Protein AF-A0A261VA67-F1 (afdb_monomer)

Foldseek 3Di:
DDDDDDDLVVQLVVLVVQLVVLVVVLVVLVVVLVVLVVCLVVQLVVVVVVVDDSVRSNVVSVVVSVVSVVVSVVSVVSNVVSVVSNVVSVVDDDPPPPPDDDDD

Mean predicted aligned error: 8.41 Å

pLDDT: mean 88.02, std 17.79, range [37.56, 98.38]

Nearest PDB structures (foldseek):
  2b5u-assembly2_C  TM=8.019E-01  e=6.056E-01  Escherichia coli
  5ew5-assembly4_D  TM=8.032E-01  e=1.249E+00  Escherichia coli
  7nsu-assembly1_D  TM=8.028E-01  e=1.688E+00  Escherichia coli
  1jch-assembly1_A  TM=7.756E-01  e=1.793E+00  Escherichia coli str. K-12 substr. W3110
  8dk2-assembly1_D  TM=7.033E-01  e=2.736E+00  Pseudomonas aeruginosa PA14

Structure (mmCIF, N/CA/C/O backbone):
data_AF-A0A261VA67-F1
#
_entry.id   AF-A0A261VA67-F1
#
loop_
_atom_site.group_PDB
_atom_site.id
_atom_site.type_symbol
_atom_site.label_atom_id
_atom_site.label_alt_id
_atom_site.label_comp_id
_atom_site.label_asym_id
_atom_site.label_entity_id
_atom_site.label_seq_id
_atom_site.pdbx_PDB_ins_code
_atom_site.Cartn_x
_atom_site.Cartn_y
_atom_site.Cartn_z
_atom_site.occupancy
_atom_site.B_iso_or_equiv
_atom_site.auth_seq_id
_atom_site.auth_comp_id
_atom_site.auth_asym_id
_atom_site.auth_atom_id
_atom_site.pdbx_PDB_model_num
ATOM 1 N N . MET A 1 1 ? 4.942 10.288 38.004 1.00 37.56 1 MET A N 1
ATOM 2 C CA . MET A 1 1 ? 4.089 11.057 37.072 1.00 37.56 1 MET A CA 1
ATOM 3 C C . MET A 1 1 ? 2.883 10.194 36.758 1.00 37.56 1 MET A C 1
ATOM 5 O O . MET A 1 1 ? 3.061 9.134 36.179 1.00 37.56 1 MET A O 1
ATOM 9 N N . ASN A 1 2 ? 1.702 10.577 37.241 1.00 44.94 2 ASN A N 1
ATOM 10 C CA . ASN A 1 2 ? 0.473 9.805 37.081 1.00 44.94 2 ASN A CA 1
ATOM 11 C C . ASN A 1 2 ? -0.142 10.191 35.726 1.00 44.94 2 ASN A C 1
ATOM 13 O O . ASN A 1 2 ? -0.713 11.272 35.613 1.00 44.94 2 ASN A O 1
ATOM 17 N N . THR A 1 3 ? 0.046 9.394 34.674 1.00 52.78 3 THR A N 1
ATOM 18 C CA . THR A 1 3 ? -0.688 9.602 33.414 1.00 52.78 3 THR A CA 1
A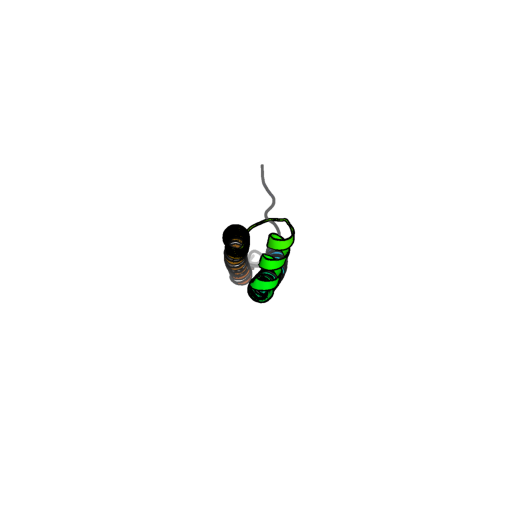TOM 19 C C . THR A 1 3 ? -2.151 9.250 33.663 1.00 52.78 3 THR A C 1
ATOM 21 O O . THR A 1 3 ? -2.420 8.094 33.996 1.00 52.78 3 THR A O 1
ATOM 24 N N . PRO A 1 4 ? -3.099 10.199 33.552 1.00 57.19 4 PRO A N 1
ATOM 25 C CA . PRO A 1 4 ? -4.505 9.877 33.732 1.00 57.19 4 PRO A CA 1
ATOM 26 C C . PRO A 1 4 ? -4.918 8.877 32.649 1.00 57.19 4 PRO A C 1
ATOM 28 O O . PRO A 1 4 ? -4.777 9.144 31.455 1.00 57.19 4 PRO A O 1
ATOM 31 N N . SER A 1 5 ? -5.380 7.701 33.077 1.00 65.56 5 SER A N 1
ATOM 32 C CA . SER A 1 5 ? -5.994 6.716 32.190 1.00 65.56 5 SER A CA 1
ATOM 33 C C . SER A 1 5 ? -7.200 7.358 31.508 1.00 65.56 5 SER A C 1
ATOM 35 O O . SER A 1 5 ? -8.048 7.943 32.181 1.00 65.56 5 SER A O 1
ATOM 37 N N . LEU A 1 6 ? -7.276 7.260 30.179 1.00 71.88 6 LEU A N 1
ATOM 38 C CA . LEU A 1 6 ? -8.423 7.751 29.417 1.00 71.88 6 LEU A CA 1
ATOM 39 C C . LEU A 1 6 ? -9.703 7.018 29.845 1.00 71.88 6 LEU A C 1
ATOM 41 O O . LEU A 1 6 ? -9.642 5.828 30.181 1.00 71.88 6 LEU A O 1
ATOM 45 N N . PRO A 1 7 ? -10.867 7.694 29.811 1.00 78.94 7 PRO A N 1
ATOM 46 C CA . PRO A 1 7 ? -12.125 7.035 30.098 1.00 78.94 7 PRO A CA 1
ATOM 47 C C . PRO A 1 7 ? -12.394 5.947 29.039 1.00 78.94 7 PRO A C 1
ATOM 49 O O . PRO A 1 7 ? -12.057 6.130 27.866 1.00 78.94 7 PRO A O 1
ATOM 52 N N . PRO A 1 8 ? -13.023 4.820 29.399 1.00 80.81 8 PRO A N 1
ATOM 53 C CA . PRO A 1 8 ? -13.135 3.655 28.512 1.00 80.81 8 PRO A CA 1
ATOM 54 C C . PRO A 1 8 ? -13.860 3.919 27.184 1.00 80.81 8 PRO A C 1
ATOM 56 O O . PRO A 1 8 ? -13.458 3.391 26.147 1.00 80.81 8 PRO A O 1
ATOM 59 N N . ALA A 1 9 ? -14.856 4.812 27.183 1.00 85.31 9 ALA A N 1
ATOM 60 C CA . ALA A 1 9 ? -15.520 5.272 25.962 1.00 85.31 9 ALA A CA 1
ATOM 61 C C . ALA A 1 9 ? -14.568 6.029 25.014 1.00 85.31 9 ALA A C 1
ATOM 63 O O . ALA A 1 9 ? -14.640 5.864 23.795 1.00 85.31 9 ALA A O 1
ATOM 64 N N . GLU A 1 10 ? -13.643 6.822 25.562 1.00 88.00 10 GLU A N 1
ATOM 65 C CA . GLU A 1 10 ? -12.645 7.549 24.775 1.00 88.00 10 GLU A CA 1
ATOM 66 C C . GLU A 1 10 ? -11.608 6.599 24.179 1.00 88.00 10 GLU A C 1
ATOM 68 O O . GLU A 1 10 ? -11.287 6.701 22.996 1.00 88.00 10 GLU A O 1
ATOM 73 N N . THR A 1 11 ? -11.143 5.626 24.962 1.00 89.06 11 THR A N 1
ATOM 74 C CA . THR A 1 11 ? -10.222 4.581 24.496 1.00 89.06 11 THR A CA 1
ATOM 75 C C . THR A 1 11 ? -10.829 3.772 23.348 1.00 89.06 11 THR A C 1
ATOM 77 O O . THR A 1 11 ? -10.172 3.555 22.327 1.00 89.06 11 THR A O 1
ATOM 80 N N . LEU A 1 12 ? -12.102 3.377 23.466 1.00 91.75 12 LEU A N 1
ATOM 81 C CA . LEU A 1 12 ? -12.813 2.664 22.404 1.00 91.75 12 LEU A CA 1
ATOM 82 C C . LEU A 1 12 ? -12.949 3.516 21.134 1.00 91.75 12 LEU A C 1
ATOM 84 O O . LEU A 1 12 ? -12.692 3.024 20.033 1.00 91.75 12 LEU A O 1
ATOM 88 N N . ARG A 1 13 ? -13.308 4.798 21.276 1.00 92.75 13 ARG A N 1
ATOM 89 C CA . ARG A 1 13 ? -13.415 5.734 20.148 1.00 92.75 13 ARG A CA 1
ATOM 90 C C . ARG A 1 13 ? -12.077 5.909 19.431 1.00 92.75 13 ARG A C 1
ATOM 92 O O . ARG A 1 13 ? -12.016 5.782 18.212 1.00 92.75 13 ARG A O 1
ATOM 99 N N . GLN A 1 14 ? -10.989 6.105 20.174 1.00 94.06 14 GLN A N 1
ATOM 100 C CA . GLN A 1 14 ? -9.647 6.227 19.598 1.00 94.06 14 GLN A CA 1
ATOM 101 C C . GLN A 1 14 ? -9.200 4.948 18.878 1.00 94.06 14 GLN A C 1
ATOM 103 O O . GLN A 1 14 ? -8.595 5.025 17.803 1.00 94.06 14 GLN A O 1
ATOM 108 N N . ALA A 1 15 ? -9.521 3.772 19.429 1.00 93.38 15 ALA A N 1
ATOM 109 C CA . ALA A 1 15 ? -9.255 2.491 18.781 1.00 93.38 15 ALA A CA 1
ATOM 110 C C . ALA A 1 15 ? -10.054 2.334 17.474 1.00 93.38 15 ALA A C 1
ATOM 112 O O . ALA A 1 15 ? -9.485 1.929 16.457 1.00 93.38 15 ALA A O 1
ATOM 113 N N . ALA A 1 16 ? -11.337 2.715 17.470 1.00 95.81 16 ALA A N 1
ATOM 114 C CA . ALA A 1 16 ? -12.191 2.699 16.282 1.00 95.81 16 ALA A CA 1
ATOM 115 C C . ALA A 1 16 ? -11.657 3.631 15.183 1.00 95.81 16 ALA A C 1
ATOM 117 O O . ALA A 1 16 ? -11.506 3.224 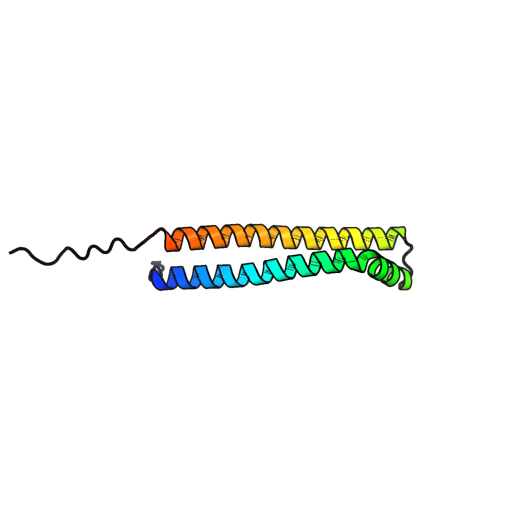14.029 1.00 95.81 16 ALA A O 1
ATOM 118 N N . ASP A 1 17 ? -11.295 4.859 15.555 1.00 97.25 17 ASP A N 1
ATOM 119 C CA . ASP A 1 17 ? -10.749 5.859 14.641 1.00 97.25 17 ASP A CA 1
ATOM 120 C C . ASP A 1 17 ? -9.421 5.406 14.031 1.00 97.25 17 ASP A C 1
ATOM 122 O O . ASP A 1 17 ? -9.179 5.574 12.830 1.00 97.25 17 ASP A O 1
ATOM 126 N N . ARG A 1 18 ? -8.545 4.806 14.848 1.00 95.94 18 ARG A N 1
ATOM 127 C CA . ARG A 1 18 ? -7.289 4.227 14.367 1.00 95.94 18 ARG A CA 1
ATOM 128 C C . ARG A 1 18 ? -7.561 3.105 13.373 1.00 95.94 18 ARG A C 1
ATOM 130 O O . ARG A 1 18 ? -6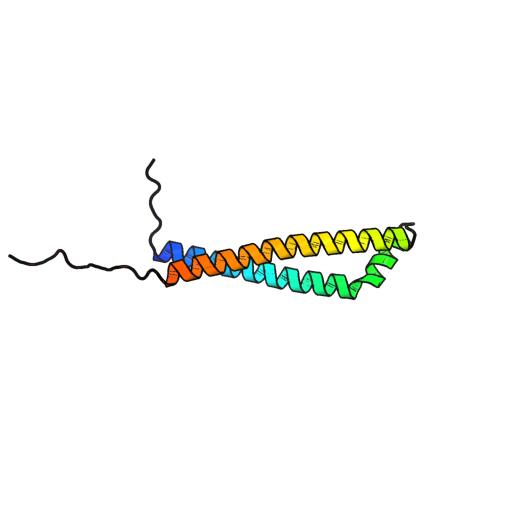.994 3.129 12.283 1.00 95.94 18 ARG A O 1
ATOM 137 N N . LEU A 1 19 ? -8.441 2.168 13.715 1.00 97.81 19 LEU A N 1
ATOM 138 C CA . LEU A 1 19 ? -8.810 1.064 12.837 1.00 97.81 19 LEU A CA 1
ATOM 139 C C . LEU A 1 19 ? -9.368 1.570 11.497 1.00 97.81 19 LEU A C 1
ATOM 141 O O . LEU A 1 19 ? -8.945 1.105 10.441 1.00 97.81 19 LEU A O 1
ATOM 145 N N . ALA A 1 20 ? -10.254 2.567 11.518 1.00 98.06 20 ALA A N 1
ATOM 146 C CA . ALA A 1 20 ? -10.824 3.162 10.311 1.00 98.06 20 ALA A CA 1
ATOM 147 C C . ALA A 1 20 ? -9.779 3.881 9.438 1.00 98.06 20 ALA A C 1
ATOM 149 O O . ALA A 1 20 ? -9.861 3.841 8.208 1.00 98.06 20 ALA A O 1
ATOM 150 N N . ARG A 1 21 ? -8.787 4.551 10.040 1.00 98.25 21 ARG A N 1
ATOM 151 C CA . ARG A 1 21 ? -7.667 5.151 9.292 1.00 98.25 21 ARG A CA 1
ATOM 152 C C . ARG A 1 21 ? -6.811 4.082 8.620 1.00 98.25 21 ARG A C 1
ATOM 154 O O . ARG A 1 21 ? -6.604 4.158 7.414 1.00 98.25 21 ARG A O 1
ATOM 161 N N . VAL A 1 2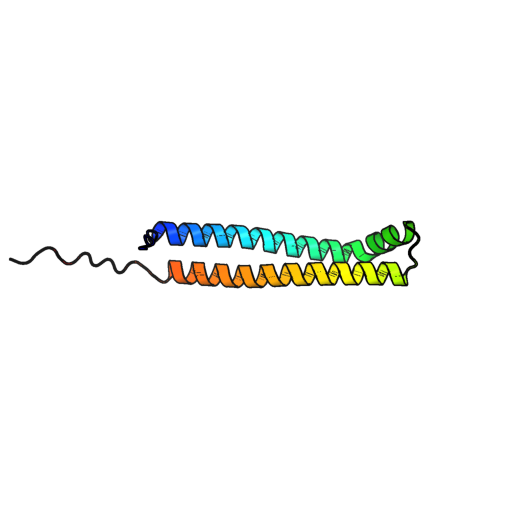2 ? -6.371 3.076 9.373 1.00 97.81 22 VAL A N 1
ATOM 162 C CA . VAL A 1 22 ? -5.471 2.036 8.853 1.00 97.81 22 VAL A CA 1
ATOM 163 C C . VAL A 1 22 ? -6.157 1.188 7.776 1.00 97.81 22 VAL A C 1
ATOM 165 O O . VAL A 1 22 ? -5.529 0.880 6.768 1.00 97.81 22 VAL A O 1
ATOM 168 N N . ARG A 1 23 ? -7.460 0.892 7.912 1.00 98.31 23 ARG A N 1
ATOM 169 C CA . ARG A 1 23 ? -8.257 0.226 6.861 1.00 98.31 23 ARG A CA 1
ATOM 170 C C . ARG A 1 23 ? -8.229 0.985 5.536 1.00 98.31 23 ARG A C 1
ATOM 172 O O . ARG A 1 23 ? -7.930 0.394 4.505 1.00 98.31 23 ARG A O 1
ATOM 179 N N . ARG A 1 24 ? -8.471 2.300 5.566 1.00 98.25 24 ARG A N 1
ATOM 180 C CA . ARG A 1 24 ? -8.425 3.139 4.357 1.00 98.25 24 ARG A CA 1
ATOM 181 C C . ARG A 1 24 ? -7.037 3.142 3.719 1.00 98.25 24 ARG A C 1
ATOM 183 O O . ARG A 1 24 ? -6.933 3.009 2.503 1.00 98.25 24 ARG A O 1
ATOM 190 N N . THR A 1 25 ? -5.983 3.249 4.529 1.00 97.56 25 THR A N 1
ATOM 191 C CA . THR A 1 25 ? -4.597 3.175 4.042 1.00 97.56 25 THR A CA 1
ATOM 192 C C . THR A 1 25 ? -4.298 1.821 3.398 1.00 97.56 25 THR A C 1
ATOM 194 O O . THR A 1 25 ? -3.702 1.777 2.326 1.00 97.56 25 THR A O 1
ATOM 197 N N . HIS A 1 26 ? -4.749 0.723 4.009 1.00 98.31 26 HIS A N 1
ATOM 198 C CA . HIS A 1 26 ? -4.597 -0.628 3.467 1.00 98.31 26 HIS A CA 1
ATOM 199 C C . HIS A 1 26 ? -5.302 -0.775 2.110 1.00 98.31 26 HIS A C 1
ATOM 201 O O . HIS A 1 26 ? -4.684 -1.151 1.121 1.00 98.31 26 HIS A O 1
ATOM 207 N N . GLU A 1 27 ? -6.579 -0.395 2.018 1.00 98.00 27 GLU A N 1
ATOM 208 C CA . GLU A 1 27 ? -7.344 -0.435 0.763 1.00 98.00 27 GLU A CA 1
ATOM 209 C C . GLU A 1 27 ? -6.734 0.431 -0.347 1.00 98.00 27 GLU A C 1
ATOM 211 O O . GLU A 1 27 ? -6.856 0.117 -1.534 1.00 98.00 27 GLU A O 1
ATOM 216 N N . GLN A 1 28 ? -6.124 1.562 0.012 1.00 97.44 28 GLN A N 1
ATOM 217 C CA . GLN A 1 28 ? -5.405 2.401 -0.939 1.00 97.44 28 GLN A CA 1
ATOM 218 C C . GLN A 1 28 ? -4.110 1.727 -1.410 1.00 97.44 28 GLN A C 1
ATOM 220 O O . GLN A 1 28 ? -3.809 1.774 -2.602 1.00 97.44 28 GLN A O 1
ATOM 225 N N . GLY A 1 29 ? -3.376 1.079 -0.503 1.00 97.25 29 GLY A 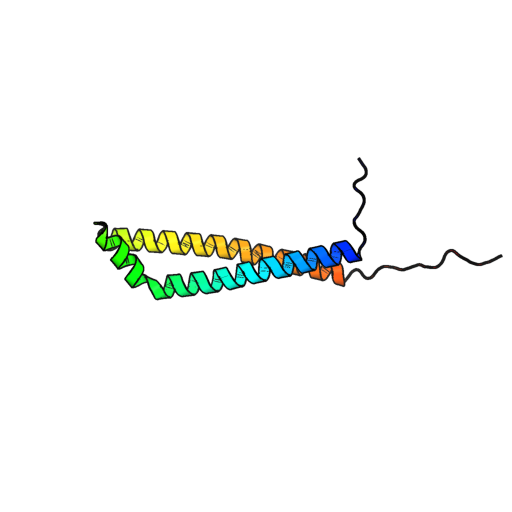N 1
ATOM 226 C CA . GLY A 1 29 ? -2.165 0.322 -0.817 1.00 97.25 29 GLY A CA 1
ATOM 227 C C . GLY A 1 29 ? -2.430 -0.848 -1.766 1.00 97.25 29 GLY A C 1
ATOM 228 O O . GLY A 1 29 ? -1.755 -0.956 -2.787 1.00 97.25 29 GLY A O 1
ATOM 229 N N . GLU A 1 30 ? -3.469 -1.644 -1.502 1.00 97.69 30 GLU A N 1
ATOM 230 C CA . GLU A 1 30 ? -3.903 -2.739 -2.386 1.00 97.69 30 GLU A CA 1
ATOM 231 C C . GLU A 1 30 ? -4.221 -2.241 -3.802 1.00 97.69 30 GLU A C 1
ATOM 233 O O . GLU A 1 30 ? -3.735 -2.783 -4.798 1.00 97.69 30 GLU A O 1
ATOM 238 N N . ARG A 1 31 ? -4.994 -1.152 -3.908 1.00 97.62 31 ARG A N 1
ATOM 239 C CA . ARG A 1 31 ? -5.314 -0.532 -5.204 1.00 97.62 31 ARG A CA 1
ATOM 240 C C . ARG A 1 31 ? -4.064 -0.020 -5.919 1.00 97.62 31 ARG A C 1
ATOM 242 O O . ARG A 1 31 ? -3.939 -0.203 -7.128 1.00 97.62 31 ARG A O 1
ATOM 249 N N . GLY A 1 32 ? -3.141 0.599 -5.185 1.00 96.38 32 GLY A N 1
ATOM 250 C CA . GLY A 1 32 ? -1.869 1.081 -5.721 1.00 96.38 32 GLY A CA 1
ATOM 251 C C . GLY A 1 32 ? -0.994 -0.050 -6.264 1.00 96.38 32 GLY A C 1
ATOM 252 O O . GLY A 1 32 ? -0.479 0.057 -7.376 1.00 96.38 32 GLY A O 1
ATOM 253 N N . LEU A 1 33 ? -0.882 -1.159 -5.530 1.00 97.62 33 LEU A N 1
ATOM 254 C CA . LEU A 1 33 ? -0.146 -2.348 -5.966 1.00 97.62 33 LEU A CA 1
ATOM 255 C C . LEU A 1 33 ? -0.758 -2.976 -7.219 1.00 97.62 33 LEU A C 1
ATOM 257 O O . LEU A 1 33 ? -0.031 -3.287 -8.164 1.00 97.62 33 LEU A O 1
ATOM 261 N N . ALA A 1 34 ? -2.085 -3.113 -7.262 1.00 97.38 34 ALA A N 1
ATOM 262 C CA . ALA A 1 34 ? -2.780 -3.629 -8.436 1.00 97.38 34 ALA A CA 1
ATOM 263 C C . ALA A 1 34 ? -2.516 -2.760 -9.679 1.00 97.38 34 ALA A C 1
ATOM 265 O O . ALA A 1 34 ? -2.178 -3.285 -10.741 1.00 97.38 34 ALA A O 1
ATOM 266 N N . LEU A 1 35 ? -2.592 -1.432 -9.539 1.00 97.00 35 LEU A N 1
ATOM 267 C CA . LEU A 1 35 ? -2.285 -0.489 -10.619 1.00 97.00 35 LEU A CA 1
ATOM 268 C C . LEU A 1 35 ? -0.814 -0.547 -11.051 1.00 97.00 35 LEU A C 1
ATOM 270 O O . LEU A 1 35 ? -0.523 -0.510 -12.248 1.00 97.00 35 LEU A O 1
ATOM 274 N N . LEU A 1 36 ? 0.125 -0.668 -10.111 1.00 96.19 36 LEU A N 1
ATOM 275 C CA . LEU A 1 36 ? 1.547 -0.801 -10.432 1.00 96.19 36 LEU A CA 1
ATOM 276 C C . LEU A 1 36 ? 1.811 -2.075 -11.245 1.00 96.19 36 LEU A C 1
ATOM 278 O O . LEU A 1 36 ? 2.528 -2.041 -12.242 1.00 96.19 36 LEU A O 1
ATOM 282 N N . MET A 1 37 ? 1.181 -3.189 -10.867 1.00 96.12 37 MET A N 1
ATOM 283 C CA . MET A 1 37 ? 1.300 -4.446 -11.606 1.00 96.12 37 MET A CA 1
ATOM 284 C C . MET A 1 37 ? 0.712 -4.342 -13.017 1.00 96.12 37 MET A C 1
ATOM 286 O O . MET A 1 37 ? 1.339 -4.796 -13.973 1.00 96.12 37 MET A O 1
ATOM 290 N N . GLN A 1 38 ? -0.453 -3.708 -13.166 1.00 97.56 38 GLN A N 1
ATOM 291 C CA . GLN A 1 38 ? -1.086 -3.492 -14.473 1.00 97.56 38 GLN A CA 1
ATOM 292 C C . GLN A 1 38 ? -0.285 -2.535 -15.370 1.00 97.56 38 GLN A C 1
ATOM 294 O O . GLN A 1 38 ? -0.287 -2.681 -16.589 1.00 97.56 38 GLN A O 1
ATOM 299 N N . SER A 1 39 ? 0.429 -1.574 -14.781 1.00 96.31 39 SER A N 1
ATOM 300 C CA . SER A 1 39 ? 1.203 -0.562 -15.512 1.00 96.31 39 SER A CA 1
ATOM 301 C C . SER A 1 39 ? 2.641 -0.976 -15.836 1.00 96.31 39 SER A C 1
ATOM 303 O O . SER A 1 39 ? 3.386 -0.162 -16.382 1.00 96.31 39 SER A O 1
ATOM 305 N N . ARG A 1 40 ? 3.035 -2.231 -15.568 1.00 97.62 40 ARG A N 1
ATOM 306 C CA . ARG A 1 40 ? 4.413 -2.730 -15.733 1.00 97.62 40 ARG A CA 1
ATOM 307 C C . ARG A 1 40 ? 5.075 -2.309 -17.043 1.00 97.62 40 ARG A C 1
ATOM 309 O O . ARG A 1 40 ? 6.145 -1.706 -17.024 1.00 97.62 40 ARG A O 1
ATOM 316 N N . GLU A 1 41 ? 4.451 -2.608 -18.179 1.00 97.44 41 GLU A N 1
ATOM 317 C CA . GLU A 1 41 ? 5.038 -2.309 -19.492 1.00 97.44 41 GLU A CA 1
ATOM 318 C C . GLU A 1 41 ? 5.132 -0.801 -19.752 1.00 97.44 41 GLU A C 1
ATOM 320 O O . GLU A 1 41 ? 6.147 -0.317 -20.251 1.00 97.44 41 GLU A O 1
ATOM 325 N N . ALA A 1 42 ? 4.111 -0.032 -19.362 1.00 97.56 42 ALA A N 1
ATOM 326 C CA . ALA A 1 42 ? 4.124 1.423 -19.502 1.00 97.56 42 ALA A CA 1
ATOM 327 C C . ALA A 1 42 ? 5.226 2.065 -18.642 1.00 97.56 42 ALA A C 1
ATOM 329 O O . ALA A 1 42 ? 5.937 2.955 -19.108 1.00 97.56 42 ALA A O 1
ATOM 330 N N . PHE A 1 43 ? 5.416 1.575 -17.416 1.00 96.88 43 PHE A N 1
ATOM 331 C CA . PHE A 1 43 ? 6.468 2.027 -16.511 1.00 96.88 43 PHE A CA 1
ATOM 332 C C . PHE A 1 43 ? 7.863 1.701 -17.056 1.00 96.88 43 PHE A C 1
ATOM 334 O O . PHE A 1 43 ? 8.724 2.578 -17.122 1.00 96.88 43 PHE A O 1
ATOM 341 N N . ILE A 1 44 ? 8.085 0.458 -17.499 1.00 97.75 44 ILE A N 1
ATOM 342 C CA . ILE A 1 44 ? 9.361 0.037 -18.094 1.00 97.75 44 ILE A CA 1
ATOM 343 C C . ILE A 1 44 ? 9.664 0.866 -19.347 1.00 97.75 44 ILE A C 1
ATOM 345 O O . ILE A 1 44 ? 10.784 1.345 -19.504 1.00 97.75 44 ILE A O 1
ATOM 349 N N . ASN A 1 45 ? 8.681 1.097 -20.219 1.00 97.62 45 ASN A N 1
ATOM 350 C CA . ASN A 1 45 ? 8.874 1.923 -21.412 1.00 97.62 45 ASN A CA 1
ATOM 351 C C . ASN A 1 45 ? 9.155 3.393 -21.071 1.00 97.62 45 ASN A C 1
ATOM 353 O O . ASN A 1 45 ? 10.025 3.998 -21.691 1.00 97.62 45 ASN A O 1
ATOM 357 N N . SER A 1 46 ? 8.495 3.947 -20.050 1.00 97.25 46 SER A N 1
ATOM 358 C CA . SER A 1 46 ? 8.798 5.287 -19.533 1.00 97.25 46 SER A CA 1
ATOM 359 C C . SER A 1 46 ? 10.261 5.405 -19.090 1.00 97.25 46 SER A C 1
ATOM 361 O O . SER A 1 46 ? 10.959 6.328 -19.504 1.00 97.25 46 SER A O 1
ATOM 363 N N . LEU A 1 47 ? 10.769 4.421 -18.340 1.00 97.62 47 LEU A N 1
ATOM 364 C CA . LEU A 1 47 ? 12.178 4.371 -17.938 1.00 97.62 47 LEU A CA 1
ATOM 365 C C . LEU A 1 47 ? 13.129 4.231 -19.130 1.00 97.62 47 LEU A C 1
ATOM 367 O O . LEU A 1 47 ? 14.189 4.849 -19.164 1.00 97.62 47 LEU A O 1
ATOM 371 N N . ARG A 1 48 ? 12.759 3.447 -20.141 1.00 97.94 48 ARG A N 1
ATOM 372 C CA . ARG A 1 48 ? 13.578 3.314 -21.351 1.00 97.94 48 ARG A CA 1
ATOM 373 C C . ARG A 1 48 ? 13.688 4.623 -22.127 1.00 97.94 48 ARG A C 1
ATOM 375 O O . ARG A 1 48 ? 14.753 4.923 -22.658 1.00 97.94 48 ARG A O 1
ATOM 382 N N . ASN A 1 49 ? 12.639 5.444 -22.121 1.00 96.88 49 ASN A N 1
ATOM 383 C CA . ASN A 1 49 ? 12.667 6.773 -22.737 1.00 96.88 49 ASN A CA 1
ATOM 384 C C . ASN A 1 49 ? 13.642 7.740 -22.040 1.00 96.88 49 ASN A C 1
ATOM 386 O O . ASN A 1 49 ? 13.981 8.769 -22.617 1.00 96.88 49 ASN A O 1
ATOM 390 N N . THR A 1 50 ? 14.136 7.414 -20.839 1.00 96.25 50 THR A N 1
ATOM 391 C CA . THR A 1 50 ? 15.191 8.183 -20.158 1.00 96.25 50 THR A CA 1
ATOM 392 C C . THR A 1 50 ? 16.604 7.678 -20.473 1.00 96.25 50 THR A C 1
ATOM 394 O O . THR A 1 50 ? 17.555 8.104 -19.824 1.00 96.25 50 THR A O 1
ATOM 397 N N . GLY A 1 51 ? 16.757 6.746 -21.421 1.00 95.94 51 GLY A N 1
ATOM 398 C CA . GLY A 1 51 ? 18.050 6.188 -21.829 1.00 95.94 51 GLY A CA 1
ATOM 399 C C . GLY A 1 51 ? 18.474 4.913 -21.093 1.00 95.94 51 GLY A C 1
ATOM 400 O O . GLY A 1 51 ? 19.603 4.466 -21.273 1.00 95.94 51 GLY A O 1
ATOM 401 N N . LEU A 1 52 ? 17.596 4.316 -20.280 1.00 97.00 52 LEU A N 1
ATOM 402 C CA . LEU A 1 52 ? 17.843 3.000 -19.681 1.00 97.00 52 LEU A CA 1
ATOM 403 C C . LEU A 1 52 ? 17.602 1.894 -20.712 1.00 97.00 52 LEU A C 1
ATOM 405 O O . LEU A 1 52 ? 16.640 1.943 -21.484 1.00 97.00 52 LEU A O 1
ATOM 409 N N . ASP A 1 53 ? 18.423 0.848 -20.688 1.00 97.56 53 ASP A N 1
ATOM 410 C CA . ASP A 1 53 ? 18.087 -0.369 -21.421 1.00 97.56 53 ASP A CA 1
ATOM 411 C C . ASP A 1 53 ? 16.918 -1.119 -20.747 1.00 97.56 53 ASP A C 1
ATOM 413 O O . ASP A 1 53 ? 16.482 -0.805 -19.633 1.00 97.56 53 ASP A O 1
ATOM 417 N N . TYR A 1 54 ? 16.372 -2.123 -21.437 1.00 97.31 54 TYR A N 1
ATOM 418 C CA . TYR A 1 54 ? 15.236 -2.886 -20.917 1.00 97.31 54 TYR A CA 1
ATOM 419 C C . TYR A 1 54 ? 15.557 -3.605 -19.598 1.00 97.31 54 TYR A C 1
ATOM 421 O O . TYR A 1 54 ? 14.714 -3.638 -18.702 1.00 97.31 54 TYR A O 1
ATOM 429 N N . ALA A 1 55 ? 16.756 -4.176 -19.457 1.00 98.00 55 ALA A N 1
ATOM 430 C CA . ALA A 1 55 ? 17.134 -4.921 -18.262 1.00 98.00 55 ALA A CA 1
ATOM 431 C C . ALA A 1 55 ? 17.244 -3.989 -17.048 1.00 98.00 55 ALA A C 1
ATOM 433 O O . ALA A 1 55 ? 16.704 -4.297 -15.985 1.00 98.00 55 ALA A O 1
ATOM 434 N N . GLN A 1 56 ? 17.860 -2.821 -17.224 1.00 98.19 56 GLN A N 1
ATOM 435 C CA . GLN A 1 56 ? 17.966 -1.779 -16.207 1.00 98.19 56 GLN A CA 1
ATOM 436 C C . GLN A 1 56 ? 16.592 -1.222 -15.815 1.00 98.19 56 GLN A C 1
ATOM 438 O O . GLN A 1 56 ? 16.297 -1.076 -14.626 1.00 98.19 56 GLN A O 1
ATOM 443 N N . ALA A 1 57 ? 15.731 -0.938 -16.796 1.00 98.38 57 ALA A N 1
ATOM 444 C CA . ALA A 1 57 ? 14.371 -0.465 -16.554 1.00 98.38 57 ALA A CA 1
ATOM 445 C C . ALA A 1 57 ? 13.528 -1.506 -15.800 1.00 98.38 57 ALA A C 1
ATOM 447 O O . ALA A 1 57 ? 12.824 -1.165 -14.848 1.00 98.38 57 ALA A O 1
ATOM 448 N N . ARG A 1 58 ? 13.654 -2.786 -16.171 1.00 98.06 58 ARG A N 1
ATOM 449 C CA . ARG A 1 58 ? 13.001 -3.902 -15.479 1.00 98.06 58 ARG A CA 1
ATOM 450 C C . ARG A 1 58 ? 13.460 -4.011 -14.026 1.00 98.06 58 ARG A C 1
ATOM 452 O O . ARG A 1 58 ? 12.613 -4.067 -13.148 1.00 98.06 58 ARG A O 1
ATOM 459 N N . ILE A 1 59 ? 14.770 -3.964 -13.767 1.00 98.31 59 ILE A N 1
ATOM 460 C CA . ILE A 1 59 ? 15.316 -4.009 -12.398 1.00 98.31 59 ILE A CA 1
ATOM 461 C C . ILE A 1 59 ? 14.735 -2.876 -11.546 1.00 98.31 59 ILE A C 1
ATOM 463 O O . ILE A 1 59 ? 14.324 -3.100 -10.413 1.00 98.31 59 ILE A O 1
ATOM 467 N N . LYS A 1 60 ? 14.651 -1.655 -12.088 1.00 97.62 60 LYS A N 1
ATOM 468 C CA . LYS A 1 60 ? 14.059 -0.519 -11.366 1.00 97.62 60 LYS A CA 1
ATOM 469 C C . LYS A 1 60 ? 12.569 -0.712 -11.080 1.00 97.62 60 LYS A C 1
ATOM 471 O O . LYS A 1 60 ? 12.126 -0.354 -9.991 1.00 97.62 60 LYS A O 1
ATOM 476 N N . PHE A 1 61 ? 11.811 -1.265 -12.027 1.00 98.00 61 PHE A N 1
ATOM 477 C CA . PHE A 1 61 ? 10.413 -1.625 -11.791 1.00 98.00 61 PHE A CA 1
ATOM 478 C C . PHE A 1 61 ? 10.289 -2.674 -10.679 1.00 98.00 61 PHE A C 1
ATOM 480 O O . PHE A 1 61 ? 9.500 -2.483 -9.758 1.00 98.00 61 PHE A O 1
ATOM 487 N N . ASP A 1 62 ? 11.096 -3.735 -10.729 1.00 98.00 62 ASP A N 1
ATOM 488 C CA . ASP A 1 62 ? 11.058 -4.821 -9.747 1.00 98.00 62 ASP A CA 1
ATOM 489 C C . ASP A 1 62 ? 11.400 -4.309 -8.334 1.00 98.00 62 ASP A C 1
ATOM 491 O O . ASP A 1 62 ? 10.672 -4.603 -7.387 1.00 98.00 62 ASP A O 1
ATOM 495 N N . ILE A 1 63 ? 12.422 -3.450 -8.205 1.00 98.06 63 ILE A N 1
ATOM 496 C CA . ILE A 1 63 ? 12.769 -2.771 -6.942 1.00 98.06 63 ILE A CA 1
ATOM 497 C C . ILE A 1 63 ? 11.600 -1.917 -6.437 1.00 98.06 63 ILE A C 1
ATOM 499 O O . ILE A 1 63 ? 11.265 -1.954 -5.255 1.00 98.06 63 ILE A O 1
ATOM 503 N N . CYS A 1 64 ? 10.967 -1.136 -7.317 1.00 97.06 64 CYS A N 1
ATOM 504 C CA . CYS A 1 64 ? 9.824 -0.308 -6.941 1.00 97.06 64 CYS A CA 1
ATOM 505 C C . CYS A 1 64 ? 8.657 -1.171 -6.439 1.00 97.06 64 CYS A C 1
ATOM 507 O O . CYS A 1 64 ? 8.068 -0.875 -5.400 1.00 97.06 64 CYS A O 1
ATOM 509 N N . LEU A 1 65 ? 8.356 -2.266 -7.138 1.00 97.88 65 LEU A N 1
ATOM 510 C CA . LEU A 1 65 ? 7.300 -3.200 -6.763 1.00 97.88 65 LEU A CA 1
ATOM 511 C C . LEU A 1 65 ? 7.574 -3.862 -5.408 1.00 97.88 65 LEU A C 1
ATOM 513 O O . LEU A 1 65 ? 6.664 -3.968 -4.588 1.00 97.88 65 LEU A O 1
ATOM 517 N N . GLU A 1 66 ? 8.811 -4.285 -5.158 1.00 98.19 66 GLU A N 1
ATOM 518 C CA . GLU A 1 66 ? 9.223 -4.852 -3.872 1.00 98.19 66 GLU A CA 1
ATOM 519 C C . GLU A 1 66 ? 9.061 -3.837 -2.734 1.00 98.19 66 GLU A C 1
ATOM 521 O O . GLU A 1 66 ? 8.408 -4.132 -1.735 1.00 98.19 66 GLU A O 1
ATOM 526 N N . GLN A 1 67 ? 9.525 -2.600 -2.924 1.00 97.75 67 GLN A N 1
ATOM 527 C CA . GLN A 1 67 ? 9.355 -1.531 -1.935 1.00 97.75 67 GLN A CA 1
ATOM 528 C C . GLN A 1 67 ? 7.878 -1.255 -1.621 1.00 97.75 67 GLN A C 1
ATOM 530 O O . GLN A 1 67 ? 7.514 -1.089 -0.456 1.00 97.75 67 GLN A O 1
ATOM 535 N N . GLN A 1 68 ? 7.006 -1.228 -2.635 1.00 97.38 68 GLN A N 1
ATOM 536 C CA . GLN A 1 68 ? 5.568 -1.041 -2.417 1.00 97.38 68 GLN A CA 1
ATOM 537 C C . GLN A 1 68 ? 4.941 -2.225 -1.666 1.00 97.38 68 GLN A C 1
ATOM 539 O O . GLN A 1 68 ? 4.098 -2.018 -0.792 1.00 97.38 68 GLN A O 1
ATOM 544 N N . ARG A 1 69 ? 5.373 -3.462 -1.945 1.00 98.00 69 ARG A N 1
ATOM 545 C CA . ARG A 1 69 ? 4.920 -4.661 -1.217 1.00 98.00 69 ARG A CA 1
ATOM 546 C C . ARG A 1 69 ? 5.355 -4.639 0.242 1.00 98.00 69 ARG A C 1
ATOM 548 O O . ARG A 1 69 ? 4.548 -4.948 1.116 1.00 98.00 69 ARG A O 1
ATOM 555 N N . ASP A 1 70 ? 6.584 -4.222 0.516 1.00 98.19 70 ASP A N 1
ATOM 556 C CA . ASP A 1 70 ? 7.096 -4.086 1.878 1.00 98.19 70 ASP A CA 1
ATOM 557 C C . ASP A 1 70 ? 6.325 -3.033 2.675 1.00 98.19 70 ASP A C 1
ATOM 559 O O . ASP A 1 70 ? 5.956 -3.267 3.830 1.00 98.19 70 ASP A O 1
ATOM 563 N N . LEU A 1 71 ? 6.040 -1.880 2.062 1.00 96.75 71 LEU A N 1
ATOM 564 C CA . LEU A 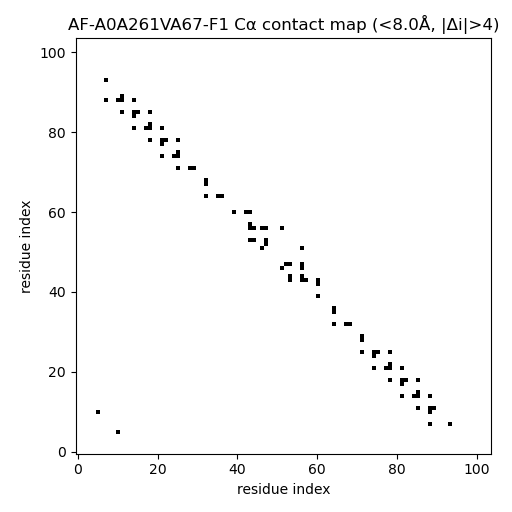1 71 ? 5.201 -0.847 2.669 1.00 96.75 71 LEU A CA 1
ATOM 565 C C . LEU A 1 71 ? 3.796 -1.381 2.959 1.00 96.75 71 LEU A C 1
ATOM 567 O O . LEU A 1 71 ? 3.298 -1.219 4.074 1.00 96.75 71 LEU A O 1
ATOM 571 N N . HIS A 1 72 ? 3.185 -2.075 1.999 1.00 97.94 72 HIS A N 1
ATOM 572 C CA . HIS A 1 72 ? 1.863 -2.660 2.181 1.00 97.94 72 HIS A CA 1
ATOM 573 C C . HIS A 1 72 ? 1.836 -3.732 3.284 1.00 97.94 72 HIS A C 1
ATOM 575 O O . HIS A 1 72 ? 0.929 -3.753 4.116 1.00 97.94 72 HIS A O 1
ATOM 581 N N . SER A 1 73 ? 2.874 -4.566 3.372 1.00 98.12 73 SER A N 1
ATOM 582 C CA . SER A 1 73 ? 3.034 -5.571 4.430 1.00 98.12 73 SER A CA 1
ATOM 583 C C . SER A 1 73 ? 3.089 -4.935 5.825 1.00 98.12 73 SER A C 1
ATOM 585 O O . SER A 1 73 ? 2.462 -5.425 6.766 1.00 98.12 73 SER A O 1
ATOM 587 N N . ARG A 1 74 ? 3.767 -3.788 5.973 1.00 98.06 74 ARG A N 1
ATOM 588 C CA . ARG A 1 74 ? 3.781 -3.028 7.238 1.00 98.06 74 ARG A CA 1
ATOM 589 C C . ARG A 1 74 ? 2.389 -2.515 7.606 1.00 98.06 74 ARG A C 1
ATOM 591 O O . ARG A 1 74 ? 1.984 -2.659 8.757 1.00 98.06 74 ARG A O 1
ATOM 598 N N . VAL A 1 75 ? 1.651 -1.971 6.637 1.00 97.88 75 VAL A N 1
ATOM 599 C CA . VAL A 1 75 ? 0.268 -1.504 6.839 1.00 97.88 75 VAL A CA 1
ATOM 600 C C . VAL A 1 75 ? -0.665 -2.668 7.185 1.00 97.88 75 VAL A C 1
ATOM 602 O O . VAL A 1 75 ? -1.517 -2.524 8.055 1.00 97.88 75 VAL A O 1
ATOM 605 N N . THR A 1 76 ? -0.470 -3.838 6.574 1.00 98.25 76 THR A N 1
ATOM 606 C CA . THR A 1 76 ? -1.223 -5.065 6.886 1.00 98.25 76 THR A CA 1
ATOM 607 C C . THR A 1 76 ? -1.035 -5.464 8.350 1.00 98.25 76 THR A C 1
ATOM 609 O O . THR A 1 76 ? -2.010 -5.654 9.075 1.00 98.25 76 THR A O 1
ATOM 612 N N . ARG A 1 77 ? 0.212 -5.489 8.836 1.00 98.31 77 ARG A N 1
ATOM 613 C CA . ARG A 1 77 ? 0.507 -5.766 10.254 1.00 98.31 77 ARG A CA 1
ATOM 614 C C . ARG A 1 77 ? -0.096 -4.716 11.185 1.00 98.31 77 ARG A C 1
ATOM 616 O O . ARG A 1 77 ? -0.585 -5.054 12.262 1.00 98.31 77 ARG A O 1
ATOM 623 N N . GLU A 1 78 ? -0.076 -3.442 10.7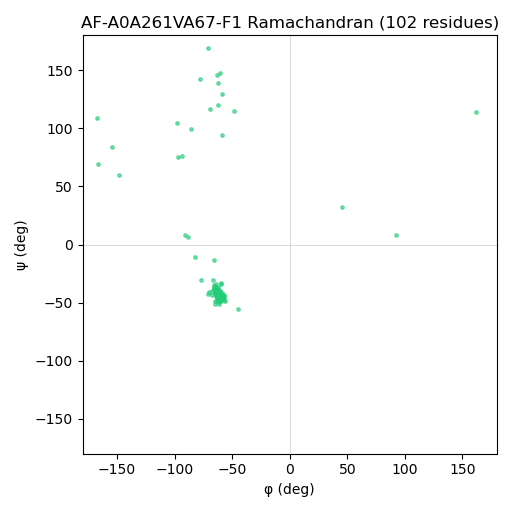91 1.00 97.94 78 GLU A N 1
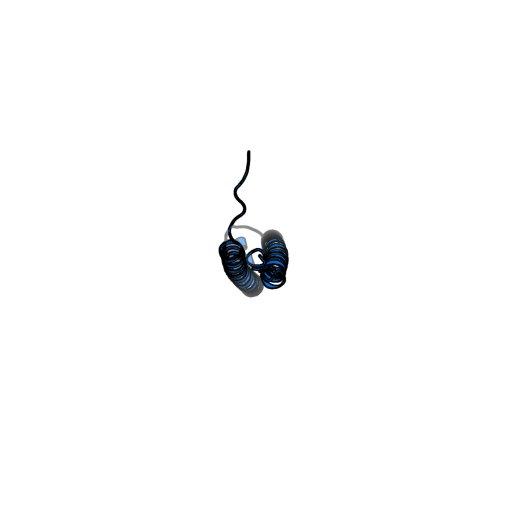ATOM 624 C CA . GLU A 1 78 ? -0.732 -2.392 11.572 1.00 97.94 78 GLU A CA 1
ATOM 625 C C . GLU A 1 78 ? -2.254 -2.577 11.608 1.00 97.94 78 GLU A C 1
ATOM 627 O O . GLU A 1 78 ? -2.871 -2.364 12.653 1.00 97.94 78 GLU A O 1
ATOM 632 N N . LEU A 1 79 ? -2.863 -3.003 10.499 1.00 98.31 79 LEU A N 1
ATOM 633 C CA . LEU A 1 79 ? -4.292 -3.277 10.427 1.00 98.31 79 LEU A CA 1
ATOM 634 C C . LEU A 1 79 ? -4.672 -4.408 11.383 1.00 98.31 79 LEU A C 1
ATOM 636 O O . LEU A 1 79 ? -5.590 -4.238 12.184 1.00 98.31 79 LEU A O 1
ATOM 640 N N . GLU A 1 80 ? -3.939 -5.520 11.347 1.00 98.06 80 GLU A N 1
ATOM 641 C CA . GLU A 1 80 ? -4.126 -6.642 12.271 1.00 98.06 80 GLU A CA 1
ATOM 642 C C . GLU A 1 80 ? -3.989 -6.196 13.731 1.00 98.06 80 GLU A C 1
ATOM 644 O O . GLU A 1 80 ? -4.804 -6.554 14.585 1.00 98.06 80 GLU A O 1
ATOM 649 N N . TYR A 1 81 ? -2.986 -5.369 14.031 1.00 97.69 81 TYR A N 1
ATOM 650 C CA . TYR A 1 81 ? -2.799 -4.820 15.370 1.00 97.69 81 TYR A CA 1
ATOM 651 C C . TYR A 1 81 ? -3.975 -3.930 15.796 1.00 97.69 81 TYR A C 1
ATOM 653 O O . TYR A 1 81 ? -4.526 -4.113 16.881 1.00 97.69 81 TYR A O 1
ATOM 661 N N . ALA A 1 82 ? -4.407 -2.998 14.944 1.00 96.81 82 ALA A N 1
ATOM 662 C CA . ALA A 1 82 ? -5.530 -2.109 15.233 1.00 96.81 82 ALA A CA 1
ATOM 663 C C . ALA A 1 82 ? -6.845 -2.885 15.424 1.00 96.81 82 ALA A C 1
ATOM 665 O O . ALA A 1 82 ? -7.642 -2.532 16.293 1.00 96.81 82 ALA A O 1
ATOM 666 N N . GLN A 1 83 ? -7.051 -3.964 14.662 1.00 97.56 83 GLN A N 1
ATOM 667 C CA . GLN A 1 83 ? -8.187 -4.872 14.834 1.00 97.56 83 GLN A CA 1
ATOM 668 C C . GLN A 1 83 ? -8.155 -5.556 16.203 1.00 97.56 83 GLN A C 1
ATOM 670 O O . GLN A 1 83 ? -9.174 -5.564 16.889 1.00 97.56 83 GLN A O 1
ATOM 675 N N . ARG A 1 84 ? -6.994 -6.077 16.628 1.00 96.88 84 ARG A N 1
ATOM 676 C CA . ARG A 1 84 ? -6.829 -6.700 17.952 1.00 96.88 84 ARG A CA 1
ATOM 677 C C . ARG A 1 84 ? -7.078 -5.706 19.082 1.00 96.88 84 ARG A C 1
ATOM 679 O O . ARG A 1 84 ? -7.810 -6.028 20.006 1.00 96.88 84 ARG A O 1
ATOM 686 N N . VAL A 1 85 ? -6.528 -4.493 18.993 1.00 94.31 85 VAL A N 1
ATOM 687 C CA . VAL A 1 85 ? -6.747 -3.443 20.004 1.00 94.31 85 VAL A CA 1
ATOM 688 C C . VAL A 1 85 ? -8.228 -3.093 20.113 1.00 94.31 85 VAL A C 1
ATOM 690 O O . VAL A 1 85 ? -8.770 -3.078 21.213 1.00 94.31 85 VAL A O 1
ATOM 693 N N . TYR A 1 86 ? -8.898 -2.862 18.981 1.00 93.38 86 TYR A N 1
ATOM 694 C CA . TYR A 1 86 ? -10.331 -2.581 18.976 1.00 93.38 86 TYR A CA 1
ATOM 695 C C . TYR A 1 86 ? -11.142 -3.747 19.560 1.00 93.38 86 TYR A C 1
ATOM 697 O O . TYR A 1 86 ? -12.015 -3.512 20.392 1.00 93.38 86 TYR A O 1
ATOM 705 N N . ALA A 1 87 ? -10.809 -4.993 19.196 1.00 93.69 87 ALA A N 1
ATOM 706 C CA . ALA A 1 87 ? -11.429 -6.199 19.744 1.00 93.69 87 ALA A CA 1
ATOM 707 C C . ALA A 1 87 ? -11.264 -6.300 21.273 1.00 93.69 87 ALA A C 1
ATOM 709 O O . ALA A 1 87 ? -12.220 -6.607 21.978 1.00 93.69 87 ALA A O 1
ATOM 710 N N . THR A 1 88 ? -10.084 -5.976 21.807 1.00 92.69 88 THR A N 1
ATOM 711 C CA . THR A 1 88 ? -9.859 -5.914 23.258 1.00 92.69 88 THR A CA 1
ATOM 712 C C . THR A 1 88 ? -10.690 -4.808 23.912 1.00 92.69 88 THR A C 1
ATOM 714 O O . THR A 1 88 ? -11.270 -5.025 24.971 1.00 92.69 88 THR A O 1
ATOM 717 N N . CYS A 1 89 ? -10.801 -3.631 23.287 1.00 90.31 89 CYS A N 1
ATOM 718 C CA . CYS A 1 89 ? -11.599 -2.526 23.825 1.00 90.31 89 CYS A CA 1
ATOM 719 C C . CYS A 1 89 ? -13.103 -2.836 23.872 1.00 90.31 89 CYS A C 1
ATOM 721 O O . CYS A 1 89 ? -13.766 -2.393 24.804 1.00 90.31 89 CYS A O 1
ATOM 723 N N . ILE A 1 90 ? -13.643 -3.583 22.902 1.00 91.62 90 ILE A N 1
ATOM 724 C CA . ILE A 1 90 ? -15.056 -4.010 22.923 1.00 91.62 90 ILE A CA 1
ATOM 725 C C . ILE A 1 90 ? -15.300 -5.182 23.883 1.00 91.62 90 ILE A C 1
ATOM 727 O O . ILE A 1 90 ? -16.390 -5.293 24.435 1.00 91.62 90 ILE A O 1
ATOM 731 N N . ALA A 1 91 ? -14.306 -6.057 24.074 1.00 86.25 91 ALA A N 1
ATOM 732 C CA . ALA A 1 91 ? -14.412 -7.255 24.907 1.00 86.25 91 ALA A CA 1
ATOM 733 C C . ALA A 1 91 ? -14.199 -6.987 26.403 1.00 86.25 91 ALA A C 1
ATOM 735 O O . ALA A 1 91 ? -14.473 -7.873 27.207 1.00 86.25 91 ALA A O 1
ATOM 736 N N . SER A 1 92 ? -13.739 -5.789 26.771 1.00 71.50 92 SER A N 1
ATOM 737 C CA . SER A 1 92 ? -13.696 -5.300 28.151 1.00 71.50 92 SER A CA 1
ATOM 738 C C . SER A 1 92 ? -14.919 -4.415 28.435 1.00 71.50 92 SER A C 1
ATOM 740 O O . SER A 1 92 ? -14.782 -3.186 28.477 1.00 71.50 92 SER A O 1
ATOM 742 N N . PRO A 1 93 ? -16.131 -4.981 28.618 1.00 55.25 93 PRO A N 1
ATOM 743 C CA . PRO A 1 93 ? -17.232 -4.218 29.168 1.00 55.25 93 PRO A CA 1
ATOM 744 C C . PRO A 1 93 ? -16.835 -3.793 30.581 1.00 55.25 93 PRO A C 1
ATOM 746 O O . PRO A 1 93 ? -16.218 -4.541 31.335 1.00 55.25 93 PRO A O 1
ATOM 749 N N . GLN A 1 94 ? -17.159 -2.555 30.916 1.00 54.69 94 GLN A N 1
ATOM 750 C CA . GLN A 1 94 ? -17.035 -2.011 32.257 1.00 54.69 94 GLN A CA 1
ATOM 751 C C . GLN A 1 94 ? -17.649 -2.986 33.272 1.00 54.69 94 GLN A C 1
ATOM 753 O O . GLN A 1 94 ? -18.864 -3.188 33.259 1.00 54.69 94 GLN A O 1
ATOM 758 N N . THR A 1 95 ? -16.838 -3.559 34.165 1.00 46.12 95 THR A N 1
ATOM 759 C CA . THR A 1 95 ? -17.317 -4.007 35.476 1.00 46.12 95 THR A CA 1
ATOM 760 C C . THR A 1 95 ? -17.877 -2.763 36.150 1.00 46.12 95 THR A C 1
ATOM 762 O O . THR A 1 95 ? -17.145 -1.915 36.656 1.00 46.12 95 THR A O 1
ATOM 765 N N . THR A 1 96 ? -19.182 -2.586 36.004 1.00 46.75 96 THR A N 1
ATOM 766 C CA . THR A 1 96 ? -19.940 -1.508 36.619 1.00 46.75 96 THR A CA 1
ATOM 767 C C . THR A 1 96 ? -20.484 -2.077 37.919 1.00 46.75 96 THR A C 1
ATOM 769 O O . THR A 1 96 ? -21.649 -2.436 37.981 1.00 46.75 96 THR A O 1
ATOM 772 N N . ASP A 1 97 ? -19.626 -2.204 38.927 1.00 43.12 97 ASP A N 1
ATOM 773 C CA . ASP A 1 97 ? -20.058 -2.212 40.326 1.00 43.12 97 ASP A CA 1
ATOM 774 C C . ASP A 1 97 ? -19.815 -0.762 40.795 1.00 43.12 97 ASP A C 1
ATOM 776 O O . ASP A 1 97 ? -18.670 -0.346 40.925 1.00 43.12 97 ASP A O 1
ATOM 780 N N . ALA A 1 98 ? -20.754 0.168 40.982 1.00 51.19 98 ALA A N 1
ATOM 781 C CA . ALA A 1 98 ? -22.202 0.129 41.164 1.00 51.19 98 ALA A CA 1
ATOM 782 C C . ALA A 1 98 ? -22.725 -0.925 42.147 1.00 51.19 98 ALA A C 1
ATOM 784 O O . ALA A 1 98 ? -23.850 -1.375 41.992 1.00 51.19 98 ALA A O 1
ATOM 785 N N . ASP A 1 99 ? -21.954 -1.238 43.194 1.00 48.28 99 ASP A N 1
ATOM 786 C CA . ASP A 1 99 ? -22.537 -1.615 44.487 1.00 48.28 99 ASP A CA 1
ATOM 787 C C . ASP A 1 99 ? -21.580 -1.313 45.657 1.00 48.28 99 ASP A C 1
ATOM 789 O O . ASP A 1 99 ? -20.793 -2.142 46.102 1.00 48.28 99 ASP A O 1
ATOM 793 N N . ALA A 1 100 ? -21.604 -0.069 46.132 1.00 45.59 100 ALA A N 1
ATOM 794 C CA . ALA A 1 100 ? -21.115 0.291 47.464 1.00 45.59 100 ALA A CA 1
ATOM 795 C C . ALA A 1 100 ? -21.956 1.464 47.974 1.00 45.59 100 ALA A C 1
ATOM 797 O O . ALA A 1 100 ? -21.478 2.581 48.175 1.00 45.59 100 ALA A O 1
ATOM 798 N N . GLY A 1 101 ? -23.258 1.220 48.082 1.00 51.69 101 GLY A N 1
ATOM 799 C CA . GLY A 1 101 ? -24.219 2.208 48.536 1.00 51.69 101 GLY A CA 1
ATOM 800 C C . GLY A 1 101 ? -25.556 1.571 48.865 1.00 51.69 101 GLY A C 1
ATOM 801 O O . GLY A 1 101 ? -26.501 1.789 48.122 1.00 51.69 101 GLY A O 1
ATOM 802 N N . LEU A 1 102 ? -25.603 0.783 49.943 1.00 52.19 102 LEU A N 1
ATOM 803 C CA . LEU A 1 102 ? -26.624 0.776 51.006 1.00 52.19 102 LEU A CA 1
ATOM 804 C C . LEU A 1 102 ? -26.551 -0.552 51.777 1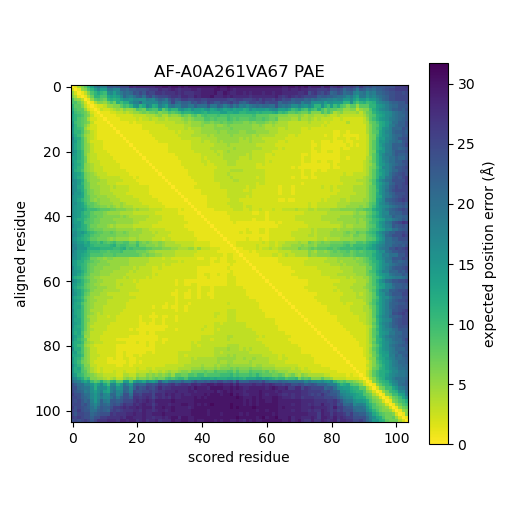.00 52.19 102 LEU A C 1
ATOM 806 O O . LEU A 1 102 ? -26.916 -1.592 51.239 1.00 52.19 102 LEU A O 1
ATOM 810 N N . SER A 1 103 ? -26.167 -0.501 53.053 1.00 47.66 103 SER A N 1
ATOM 811 C CA . SER A 1 103 ? -26.827 -1.231 54.148 1.00 47.66 103 SER A CA 1
ATOM 812 C C . SER A 1 103 ? -26.318 -0.679 55.485 1.00 47.66 103 SER A C 1
ATOM 814 O O . SER A 1 103 ? -25.148 -0.854 55.810 1.00 47.66 103 SER A O 1
ATOM 816 N N . GLU A 1 104 ? -27.244 0.030 56.140 1.00 43.44 104 GLU A N 1
ATOM 817 C CA . GLU A 1 104 ? -27.437 0.338 57.577 1.00 43.44 104 GLU A CA 1
ATOM 818 C C . GLU A 1 104 ? -26.293 0.894 58.444 1.00 43.44 104 GLU A C 1
ATOM 820 O O . GLU A 1 104 ? -25.318 0.179 58.758 1.00 43.44 104 GLU A O 1
#

Sequence (104 aa):
MNTPSLPPAETLRQAADRLARVRRTHEQGERGLALLMQSREAFINSLRNTGLDYAQARIKFDICLEQQRDLHSRVTRELEYAQRVYATCIASPQTTDADAGLSE

Organism: NCBI:txid463035

Solvent-accessible surface area (backbone atoms only — not comparable to full-atom values): 5960 Å² total; per-residue (Å²): 134,86,76,80,78,71,56,69,72,56,50,39,50,53,30,49,52,50,33,57,50,39,48,53,54,41,58,49,40,54,53,50,52,54,50,52,63,74,38,45,67,61,53,32,49,55,40,31,76,73,74,39,52,70,69,60,19,45,51,54,50,51,51,49,53,50,53,53,49,53,54,40,51,52,42,49,53,50,36,55,49,32,49,52,52,34,50,52,48,67,71,55,69,79,85,75,74,90,77,90,84,87,82,134

Secondary structure (DSSP, 8-state):
--PPPPPHHHHHHHHHHHHHHHHHHHHHHHHHHHHHHHTHHHHHHHHHTTT--HHHHHHHHHHHHHHHHHHHHHHHHHHHHHHHHHHHHHH---------S---

Radius of gyration: 24.01 Å; Cα contacts (8 Å, |Δi|>4): 48; chains: 1; bounding box: 46×18×80 Å